Protein 2GNC (pdb70)

Nearest PDB structures (foldseek):
  2gnc-assembly2_B  TM=9.879E-01  e=1.094E-09  Mus musculus
  5ihi-assembly1_A  TM=9.455E-01  e=1.685E-05  Gallus gallus
  1neg-assembly1_A  TM=9.450E-01  e=2.141E-05  Gallus gallus
  2p4r-assembly1_A  TM=9.468E-01  e=5.581E-05  Rattus norvegicus
  2vwf-assembly1_A  TM=9.546E-01  e=6.291E-05  Homo sapiens

B-factor: mean 26.62, std 16.03, range [8.94, 115.21]

Foldseek 3Di:
DDKKFFCAFADDPDLQDDTDGGGDIWAFDADPDPFWTFTDDPRDTHIDGPVGIDD/DDKKFFQAQADDPDLQDDGGHHGDIWAFPAAPDPFWTFTDDPNDTHTDGPVGIDD

InterPro domains:
  IPR000198 Rho GTPase-activating protein domain [PF00620] (497-644)
  IPR000198 Rho GTPase-activating protein domain [PS50238] (481-671)
  IPR000198 Rho GTPase-activating protein domain [SM00324] (494-668)
  IPR001060 FCH domain [PF00611] (33-115)
  IPR001060 FCH domain [SM00055] (22-121)
  IPR001452 SH3 domain [PF00018] (726-771)
  IPR001452 SH3 domain [PS50002] (720-779)
  IPR001452 SH3 domain [SM00326] (723-778)
  IPR008936 Rho GTPase activation protein [G3DSA:1.10.555.10] (484-676)
  IPR008936 Rho GTPase activation protein [SSF48350] (486-671)
  IPR027267 AH/BAR domain superfamily [G3DSA:1.20.1270.60] (23-348)
  IPR027267 AH/BAR domain superfamily [SSF103657] (24-337)
  IPR031160 F-BAR domain [PS51741] (19-314)
  IPR035648 srGAP1/2/3, SH3 domain [cd11955] (724-776)
  IPR036028 SH3-like domain superfamily [SSF50044] (723-782)
  IPR037451 SLIT-ROBO Rho GTPase-activating protein 1, F-BAR domain [cd07683] (26-278)
  IPR051627 SLIT-ROBO Rho GTPase-activating [PTHR14166] (6-1039)

CATH classification: 2.30.30.40

Organism: Mus musculus (NCBI:txid10090)

Radius of gyration: 14.38 Å; Cα contacts (8 Å, |Δi|>4): 260; chains: 2; bounding box: 38×31×33 Å

Structure (mmCIF, N/CA/C/O backbone):
data_2GNC
#
_entry.id   2GNC
#
_cell.length_a   70.321
_cell.length_b   70.321
_cell.length_c   70.321
_cell.angle_alpha   90.00
_cell.angle_beta   90.00
_cell.angle_gamma   90.00
#
_symmetry.space_group_name_H-M   'P 2 3'
#
loop_
_entity.id
_entity.type
_entity.pdbx_description
1 polymer 'SLIT-ROBO Rho GTPase-activating protein 1'
2 water water
#
loop_
_atom_site.group_PDB
_atom_site.id
_atom_site.type_symbol
_atom_site.label_atom_id
_atom_site.label_alt_id
_atom_site.label_comp_id
_atom_site.label_asym_id
_atom_site.label_entity_id
_atom_site.label_seq_id
_atom_site.pdbx_PDB_ins_code
_atom_site.Cartn_x
_atom_site.Cartn_y
_atom_site.Cartn_z
_atom_site.occupancy
_atom_site.B_iso_or_equiv
_atom_site.auth_seq_id
_atom_site.auth_comp_id
_atom_site.auth_asym_id
_atom_site.auth_atom_id
_atom_site.pdbx_PDB_model_num
ATOM 1 N N . PRO A 1 6 ? 79.634 42.092 28.585 1.00 33.97 6 PRO A N 1
ATOM 2 C CA . PRO A 1 6 ? 78.777 42.863 27.643 1.00 24.23 6 PRO A CA 1
ATOM 3 C C . PRO A 1 6 ? 79.546 44.145 27.314 1.00 22.79 6 PRO A C 1
ATOM 4 O O . PRO A 1 6 ? 79.418 45.161 28.001 1.00 23.20 6 PRO A O 1
ATOM 8 N N . GLU A 1 7 ? 80.355 44.064 26.263 1.00 14.85 7 GLU A N 1
ATOM 9 C CA . GLU A 1 7 ? 81.212 45.162 25.812 1.00 17.12 7 GLU A CA 1
ATOM 10 C C . GLU A 1 7 ? 80.648 45.932 24.623 1.00 15.07 7 GLU A C 1
ATOM 11 O O . GLU A 1 7 ? 79.983 45.351 23.766 1.00 13.32 7 GLU A O 1
ATOM 17 N N . PHE A 1 8 ? 80.922 47.238 24.578 1.00 11.92 8 PHE A N 1
ATOM 18 C CA . PHE A 1 8 ? 80.514 48.043 23.437 1.00 11.34 8 PHE A CA 1
ATOM 19 C C . PHE A 1 8 ? 81.682 47.924 22.480 1.00 16.94 8 PHE A C 1
ATOM 20 O O . PHE A 1 8 ? 82.841 47.997 22.899 1.00 17.49 8 PHE A O 1
ATOM 28 N N . ALA A 1 9 ? 81.391 47.714 21.205 1.00 16.61 9 ALA A N 1
ATOM 29 C CA . ALA A 1 9 ? 82.454 47.617 20.212 1.00 18.85 9 ALA A CA 1
ATOM 30 C C . ALA A 1 9 ? 82.153 48.512 19.025 1.00 9.09 9 ALA A C 1
ATOM 31 O O . ALA A 1 9 ? 81.016 48.885 18.790 1.00 17.35 9 ALA A O 1
ATOM 33 N N . ILE A 1 10 ? 83.190 48.870 18.274 1.00 14.19 10 ILE A N 1
ATOM 34 C CA . ILE A 1 10 ? 83.003 49.676 17.087 1.00 14.47 10 ILE A CA 1
ATOM 35 C C . ILE A 1 10 ? 83.638 48.873 15.955 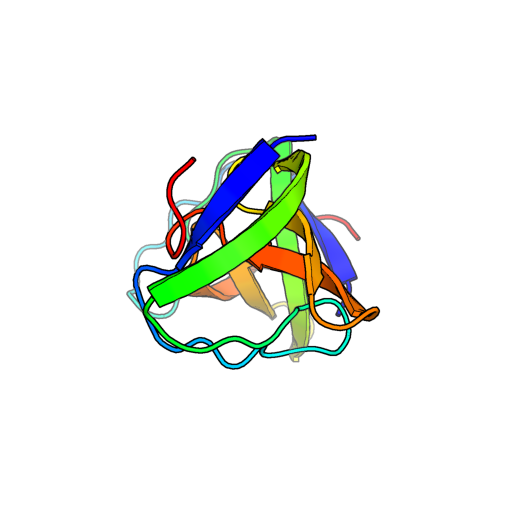1.00 16.93 10 ILE A C 1
ATOM 36 O O . ILE A 1 10 ? 84.689 48.273 16.125 1.00 18.83 10 ILE A O 1
ATOM 41 N N . ALA A 1 11 ? 82.989 48.851 14.810 1.00 18.36 11 ALA A N 1
ATOM 42 C CA . ALA A 1 11 ? 83.494 48.087 13.665 1.00 15.48 11 ALA A CA 1
ATOM 43 C C . ALA A 1 11 ? 84.604 48.877 12.987 1.00 13.33 11 ALA A C 1
ATOM 44 O O . ALA A 1 11 ? 84.392 50.037 12.620 1.00 16.21 11 ALA A O 1
ATOM 46 N N . LYS A 1 12 ? 85.765 48.239 12.806 1.00 15.56 12 LYS A N 1
ATOM 47 C CA . LYS A 1 12 ? 86.939 48.868 12.185 1.00 16.59 12 LYS A CA 1
ATOM 48 C C . LYS A 1 12 ? 86.852 48.787 10.666 1.00 18.02 12 LYS A C 1
ATOM 49 O O . LYS A 1 12 ? 87.528 49.521 9.958 1.00 21.26 12 LYS A O 1
ATOM 55 N N . PHE A 1 13 ? 86.011 47.890 10.162 1.00 21.57 13 PHE A N 1
ATOM 56 C CA . PHE A 1 13 ? 85.898 47.714 8.713 1.00 15.53 13 PHE A CA 1
ATOM 57 C C . PHE A 1 13 ? 84.591 46.989 8.428 1.00 20.57 13 PHE A C 1
ATOM 58 O O . PHE A 1 13 ? 84.070 46.304 9.308 1.00 17.97 13 PHE A O 1
ATOM 66 N N . ASP A 1 14 ? 84.036 47.176 7.230 1.00 18.18 14 ASP A N 1
ATOM 67 C CA . ASP A 1 14 ? 82.801 46.495 6.856 1.00 20.11 14 ASP A CA 1
ATOM 68 C C . ASP A 1 14 ? 82.984 44.986 6.938 1.00 18.77 14 ASP A C 1
ATOM 69 O O . ASP A 1 14 ? 84.077 44.461 6.640 1.00 17.79 14 ASP A O 1
ATOM 74 N N . TYR A 1 15 ? 81.928 44.286 7.346 1.00 16.19 15 TYR A N 1
ATOM 75 C CA . TYR A 1 15 ? 81.941 42.827 7.379 1.00 16.75 15 TYR A CA 1
ATOM 76 C C . TYR A 1 15 ? 80.627 42.368 6.807 1.00 19.98 15 TYR A C 1
ATOM 77 O O . TYR A 1 15 ? 79.539 42.774 7.252 1.00 22.38 15 TYR A O 1
ATOM 86 N N . VAL A 1 16 ? 80.734 41.549 5.775 1.00 19.49 16 VAL A N 1
ATOM 87 C CA . VAL A 1 16 ? 79.570 41.015 5.102 1.00 20.98 16 VAL A CA 1
ATOM 88 C C . VAL A 1 16 ? 79.549 39.534 5.399 1.00 18.07 16 VAL A C 1
ATOM 89 O O . VAL A 1 16 ? 80.397 38.771 4.911 1.00 17.87 16 VAL A O 1
ATOM 93 N N . GLY A 1 17 ? 78.602 39.140 6.245 1.00 18.63 17 GLY A N 1
ATOM 94 C CA . GLY A 1 17 ? 78.476 37.737 6.603 1.00 17.62 17 GLY A CA 1
ATOM 95 C C . GLY A 1 17 ? 77.988 36.906 5.437 1.00 17.37 17 GLY A C 1
ATOM 96 O O . GLY A 1 17 ? 77.202 37.370 4.611 1.00 16.82 17 GLY A O 1
ATOM 97 N N . ARG A 1 18 ? 78.457 35.672 5.363 1.00 19.22 18 ARG A N 1
ATOM 98 C CA . ARG A 1 18 ? 78.053 34.785 4.286 1.00 24.46 18 ARG A CA 1
ATOM 99 C C . ARG A 1 18 ? 77.213 33.656 4.828 1.00 26.16 18 ARG A C 1
ATOM 100 O O . ARG A 1 18 ? 76.703 32.837 4.069 1.00 35.27 18 ARG A O 1
ATOM 108 N N . SER A 1 19 ? 77.045 33.625 6.144 1.00 19.57 19 SER A N 1
ATOM 109 C CA . SER A 1 19 ? 76.303 32.563 6.809 1.00 24.31 19 SER A CA 1
ATOM 110 C C . SER A 1 19 ? 75.249 33.187 7.716 1.00 21.15 19 SER A C 1
ATOM 111 O O . SER A 1 19 ? 75.407 34.322 8.137 1.00 20.36 19 SER A O 1
ATOM 114 N N . ALA A 1 20 ? 74.182 32.455 8.026 1.00 18.89 20 ALA A N 1
ATOM 115 C CA . ALA A 1 20 ? 73.161 32.989 8.928 1.00 24.24 20 ALA A CA 1
ATOM 116 C C . ALA A 1 20 ? 73.738 33.081 10.352 1.00 19.08 20 ALA A C 1
ATOM 117 O O . ALA A 1 20 ? 73.175 33.761 11.229 1.00 25.05 20 ALA A O 1
ATOM 119 N N . ARG A 1 21 ? 74.861 32.404 10.592 1.00 14.08 21 ARG A N 1
ATOM 120 C CA . ARG A 1 21 ? 75.487 32.425 11.924 1.00 26.93 21 ARG A CA 1
ATOM 121 C C . ARG A 1 21 ? 76.324 33.698 12.129 1.00 25.49 21 ARG A C 1
ATOM 122 O O . ARG A 1 21 ? 76.703 34.029 13.255 1.00 32.09 21 ARG A O 1
ATOM 130 N N . GLU A 1 22 ? 76.579 34.413 11.035 1.00 22.38 22 GLU A N 1
ATOM 131 C CA . GLU A 1 22 ? 77.384 35.639 11.068 1.00 23.14 22 GLU A CA 1
ATO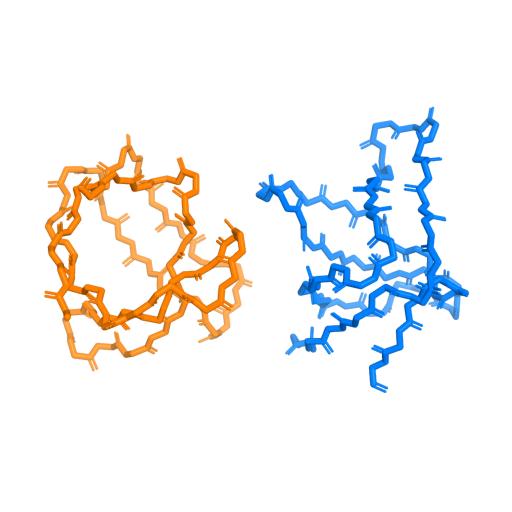M 132 C C . GLU A 1 22 ? 76.577 36.916 11.006 1.00 20.93 22 GLU A C 1
ATOM 133 O O . GLU A 1 22 ? 75.571 37.002 10.324 1.00 21.88 22 GLU A O 1
ATOM 139 N N . LEU A 1 23 ? 77.041 37.927 11.724 1.00 20.39 23 LEU A N 1
ATOM 140 C CA . LEU A 1 23 ? 76.383 39.210 11.664 1.00 14.97 23 LEU A CA 1
ATOM 141 C C . LEU A 1 23 ? 77.090 39.979 10.537 1.00 17.31 23 LEU A C 1
ATOM 142 O O . LEU A 1 23 ? 78.251 39.704 10.223 1.00 22.76 23 LEU A O 1
ATOM 147 N N . SER A 1 24 ? 76.386 40.912 9.920 1.00 17.55 24 SER A N 1
ATOM 148 C CA . SER A 1 24 ? 76.946 41.757 8.870 1.00 17.42 24 SER A CA 1
ATOM 149 C C . SER A 1 24 ? 76.836 43.162 9.448 1.00 22.24 24 SER A C 1
ATOM 150 O O . SER A 1 24 ? 75.842 43.489 10.109 1.00 23.48 24 SER A O 1
ATOM 153 N N . PHE A 1 25 ? 77.840 43.993 9.195 1.00 18.47 25 PHE A N 1
ATOM 154 C CA . PHE A 1 25 ? 77.833 45.356 9.711 1.00 21.84 25 PHE A CA 1
ATOM 155 C C . PHE A 1 25 ? 78.799 46.248 8.926 1.00 23.71 25 PHE A C 1
ATOM 156 O O . PHE A 1 25 ? 79.675 45.757 8.207 1.00 21.12 25 PHE A O 1
ATOM 164 N N . LYS A 1 26 ? 78.592 47.559 9.050 1.00 22.36 26 LYS A N 1
ATOM 165 C CA . LYS A 1 26 ? 79.409 48.574 8.394 1.00 22.51 26 LYS A CA 1
ATOM 166 C C . LYS A 1 26 ? 80.463 49.158 9.332 1.00 25.44 26 LYS A C 1
ATOM 167 O O . LYS A 1 26 ? 80.263 49.237 10.551 1.00 22.13 26 LYS A O 1
ATOM 173 N N . LYS A 1 27 ? 81.583 49.575 8.744 1.00 20.19 27 LYS A N 1
ATOM 174 C CA . LYS A 1 27 ? 82.651 50.218 9.490 1.00 17.16 27 LYS A CA 1
ATOM 175 C C . LYS A 1 27 ? 81.975 51.355 10.238 1.00 20.82 27 LYS A C 1
ATOM 176 O O . LYS A 1 27 ? 81.081 52.020 9.687 1.00 20.34 27 LYS A O 1
ATOM 182 N N . GLY A 1 28 ? 82.385 51.560 11.490 1.00 20.28 28 GLY A N 1
ATOM 183 C CA . GLY A 1 28 ? 81.814 52.620 12.294 1.00 18.40 28 GLY A CA 1
ATOM 184 C C . GLY A 1 28 ? 80.619 52.220 13.136 1.00 25.02 28 GLY A C 1
ATOM 185 O O . GLY A 1 28 ? 80.247 52.957 14.060 1.00 20.77 28 GLY A O 1
ATOM 186 N N . ALA A 1 29 ? 79.995 51.079 12.819 1.00 22.82 29 ALA A N 1
ATOM 187 C CA . ALA A 1 29 ? 78.835 50.634 13.578 1.00 19.53 29 ALA A CA 1
ATOM 188 C C . ALA A 1 29 ? 79.167 50.267 14.999 1.00 18.68 29 ALA A C 1
ATOM 189 O O . ALA A 1 29 ? 80.263 49.781 15.308 1.00 20.19 29 ALA A O 1
ATOM 191 N N . SER A 1 30 ? 78.176 50.471 15.856 1.00 20.39 30 SER A N 1
ATOM 192 C CA . SER A 1 30 ? 78.289 50.091 17.243 1.00 18.81 30 SER A CA 1
ATOM 193 C C . SER A 1 30 ? 77.741 48.673 17.362 1.00 17.85 30 SER A C 1
ATOM 194 O O . SER A 1 30 ? 76.718 48.312 16.729 1.00 20.08 30 SER A O 1
ATOM 197 N N . LEU A 1 31 ? 78.418 47.848 18.149 1.00 13.86 31 LEU A N 1
ATOM 198 C CA . LEU A 1 31 ? 77.948 46.491 18.356 1.00 17.17 31 LEU A CA 1
ATOM 199 C C . LEU A 1 31 ? 78.040 46.174 19.818 1.00 13.00 31 LEU A C 1
ATOM 200 O O . LEU A 1 31 ? 78.901 46.687 20.538 1.00 15.24 31 LEU A O 1
ATOM 205 N N . LEU A 1 32 ? 77.148 45.305 20.266 1.00 12.87 32 LEU A N 1
ATOM 206 C CA . LEU A 1 32 ? 77.176 44.885 21.643 1.00 15.30 32 LEU A CA 1
ATOM 207 C C . LEU A 1 32 ? 77.808 43.492 21.596 1.00 13.90 32 LEU A C 1
ATOM 208 O O . LEU A 1 32 ? 77.325 42.618 20.871 1.00 13.46 32 LEU A O 1
ATOM 213 N N . LEU A 1 33 ? 78.887 43.285 22.348 1.00 12.60 33 LEU A N 1
ATOM 214 C CA . LEU A 1 33 ? 79.539 41.963 22.377 1.00 11.05 33 LEU A CA 1
ATOM 215 C C . LEU A 1 33 ? 79.295 41.277 23.716 1.00 13.42 33 LEU A C 1
ATOM 216 O O . LEU A 1 33 ? 79.744 41.738 24.774 1.00 19.38 33 LEU A O 1
ATOM 221 N N . TYR A 1 34 ? 78.570 40.169 23.668 1.00 8.94 34 TYR A N 1
ATOM 222 C CA . TYR A 1 34 ? 78.244 39.434 24.879 1.00 9.87 34 TYR A CA 1
ATOM 223 C C . TYR A 1 34 ? 79.322 38.551 25.454 1.00 19.51 34 TYR A C 1
ATOM 224 O O . TYR A 1 34 ? 79.539 38.534 26.674 1.00 24.03 34 TYR A O 1
ATOM 233 N N . HIS A 1 35 ? 80.009 37.821 24.583 1.00 17.82 35 HIS A N 1
ATOM 234 C CA . HIS A 1 35 ? 80.971 36.875 25.076 1.00 22.70 35 HIS A CA 1
ATOM 235 C C . HIS A 1 35 ? 82.022 36.544 24.026 1.00 17.91 35 HIS A C 1
ATOM 236 O O . HIS A 1 35 ? 81.719 36.491 22.849 1.00 18.32 35 HIS A O 1
ATOM 243 N N . ARG A 1 36 ? 83.257 36.344 24.478 1.00 20.12 36 ARG A N 1
ATOM 244 C CA . ARG A 1 36 ? 84.376 35.975 23.610 1.00 20.74 36 ARG A CA 1
ATOM 245 C C . ARG A 1 36 ? 84.319 34.451 23.417 1.00 18.44 36 ARG A C 1
ATOM 246 O O . ARG A 1 36 ? 84.681 33.684 24.321 1.00 18.31 36 ARG A O 1
ATOM 254 N N . ALA A 1 37 ? 83.862 34.007 22.249 1.00 18.12 37 ALA A N 1
ATOM 255 C CA . ALA A 1 37 ? 83.703 32.578 21.976 1.00 14.99 37 ALA A CA 1
ATOM 256 C C . ALA A 1 37 ? 85.043 31.859 21.739 1.00 17.86 37 ALA A C 1
ATOM 257 O O . ALA A 1 37 ? 85.252 30.732 22.188 1.00 15.41 37 ALA A O 1
ATOM 259 N N . SER A 1 38 ? 85.919 32.513 20.997 1.00 14.11 38 SER A N 1
ATOM 260 C CA . SER A 1 38 ? 87.255 31.999 20.732 1.00 21.90 38 SER A CA 1
ATOM 261 C C . SER A 1 38 ? 88.123 33.243 20.531 1.00 19.68 38 SER A C 1
ATOM 262 O O . SER A 1 38 ? 87.627 34.378 20.548 1.00 19.51 38 SER A O 1
ATOM 265 N N . GLU A 1 39 ? 89.413 33.035 20.331 1.00 16.03 39 GLU A N 1
ATOM 266 C CA . GLU A 1 39 ? 90.311 34.154 20.109 1.00 21.14 39 GLU A CA 1
ATOM 267 C C . GLU A 1 39 ? 89.880 34.963 18.879 1.00 14.28 39 GLU A C 1
ATOM 268 O O . GLU A 1 39 ? 90.143 36.165 18.801 1.00 19.27 39 GLU A O 1
ATOM 274 N N . ASP A 1 40 ? 89.165 34.326 17.954 1.00 15.79 40 ASP A N 1
ATOM 275 C CA . ASP A 1 40 ? 88.753 35.008 16.705 1.00 13.04 40 ASP A CA 1
ATOM 276 C C . ASP A 1 40 ? 87.285 35.337 16.533 1.00 18.90 40 ASP A C 1
ATOM 277 O O . ASP A 1 40 ? 86.905 35.969 15.548 1.00 15.33 40 ASP A O 1
ATOM 282 N N . TRP A 1 41 ? 86.457 34.920 17.482 1.00 17.13 41 TRP A N 1
ATOM 283 C CA . TRP A 1 41 ? 85.020 35.125 17.350 1.00 13.50 41 TRP A CA 1
ATOM 284 C C . TRP A 1 41 ? 84.339 35.564 18.649 1.00 13.17 41 TRP A C 1
ATOM 2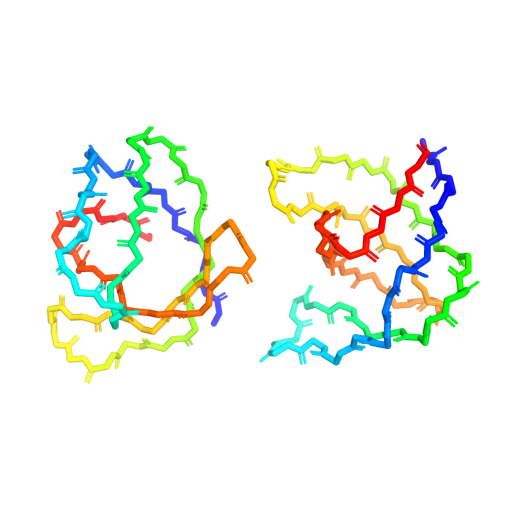85 O O . TRP A 1 41 ? 84.682 35.087 19.726 1.00 18.70 41 TRP A O 1
ATOM 296 N N . TRP A 1 42 ? 83.358 36.449 18.527 1.00 17.24 42 TRP A N 1
ATOM 297 C CA . TRP A 1 42 ? 82.566 36.901 19.684 1.00 16.84 42 TRP A CA 1
ATOM 298 C C . TRP A 1 42 ? 81.092 36.618 19.390 1.00 17.47 42 TRP A C 1
ATOM 299 O O . TRP A 1 42 ? 80.701 36.600 18.243 1.00 15.64 42 TRP A O 1
ATOM 310 N N . GLU A 1 43 ? 80.295 36.435 20.441 1.00 17.20 43 GLU A N 1
ATOM 311 C CA . GLU A 1 43 ? 78.842 36.312 20.292 1.00 12.49 43 GLU A CA 1
ATOM 312 C C . GLU A 1 43 ? 78.426 37.785 20.491 1.00 10.69 43 GLU A C 1
ATOM 313 O O . GLU A 1 43 ? 78.802 38.407 21.495 1.00 14.19 43 GLU A O 1
ATOM 319 N N . GLY A 1 44 ? 77.704 38.360 19.543 1.00 12.04 44 GLY A N 1
ATOM 320 C CA . GLY A 1 44 ? 77.286 39.733 19.718 1.00 12.23 44 GLY A CA 1
ATOM 321 C C . GLY A 1 44 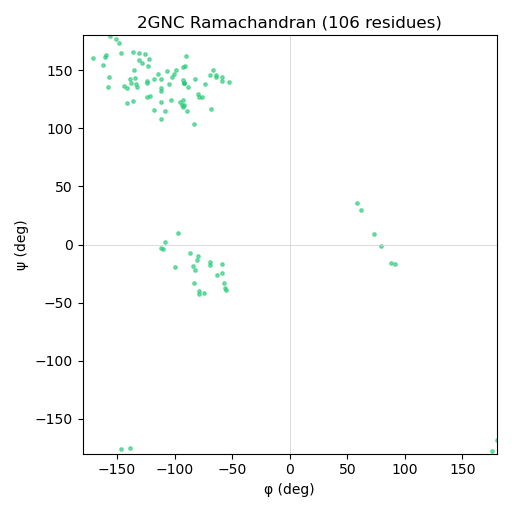? 75.946 39.961 19.092 1.00 14.26 44 GLY A C 1
ATOM 322 O O . GLY A 1 44 ? 75.295 39.031 18.618 1.00 17.59 44 GLY A O 1
ATOM 323 N N . ARG A 1 45 ? 75.521 41.211 19.121 1.00 15.37 45 ARG A N 1
ATOM 324 C CA . ARG A 1 45 ? 74.242 41.590 18.569 1.00 16.78 45 ARG A CA 1
ATOM 325 C C . ARG A 1 45 ? 74.382 42.912 17.802 1.00 19.45 45 ARG A C 1
ATOM 326 O O . ARG A 1 45 ? 75.082 43.822 18.242 1.00 15.93 45 ARG A O 1
ATOM 334 N N . HIS A 1 46 ? 73.719 43.006 16.648 1.00 17.54 46 HIS A N 1
ATOM 335 C CA . HIS A 1 46 ? 73.789 44.207 15.809 1.00 17.25 46 HIS A CA 1
ATOM 336 C C . HIS A 1 46 ? 72.564 44.205 14.938 1.00 14.70 46 HIS A C 1
ATOM 337 O O . HIS A 1 46 ? 72.211 43.159 14.388 1.00 19.26 46 HIS A O 1
ATOM 344 N N . ASN A 1 47 ? 71.910 45.357 14.807 1.00 15.89 47 ASN A N 1
ATOM 345 C CA . ASN A 1 47 ? 70.710 45.448 13.990 1.00 18.95 47 ASN A CA 1
ATOM 346 C C . ASN A 1 47 ? 69.626 44.526 14.572 1.00 26.38 47 ASN A C 1
ATOM 347 O O . ASN A 1 47 ? 68.773 43.990 13.839 1.00 23.84 47 ASN A O 1
ATOM 352 N N . GLY A 1 48 ? 69.670 44.334 15.888 1.00 20.59 48 GLY A N 1
ATOM 353 C CA . GLY A 1 48 ? 68.677 43.502 16.561 1.00 18.76 48 GLY A CA 1
ATOM 354 C C . GLY A 1 48 ? 68.825 42.005 16.340 1.00 20.50 48 GLY A C 1
ATOM 355 O O . GLY A 1 48 ? 67.962 41.220 16.736 1.00 24.75 48 GLY A O 1
ATOM 356 N N . ILE A 1 49 ? 69.926 41.607 15.721 1.00 23.83 49 ILE A N 1
ATOM 357 C CA . ILE A 1 49 ? 70.184 40.200 15.420 1.00 19.62 49 ILE A CA 1
ATOM 358 C C . ILE A 1 49 ? 71.351 39.641 16.237 1.00 17.93 49 ILE A C 1
ATOM 359 O O . ILE A 1 49 ? 72.405 40.268 16.327 1.00 15.83 49 ILE A O 1
ATOM 364 N N . ASP A 1 50 ? 71.170 38.456 16.804 1.00 14.74 50 ASP A N 1
ATOM 365 C CA . ASP A 1 50 ? 72.243 37.809 17.564 1.00 17.53 50 ASP A CA 1
ATOM 366 C C . ASP A 1 50 ? 73.042 36.910 16.617 1.00 18.07 50 ASP A C 1
ATOM 367 O O . ASP A 1 50 ? 72.465 36.191 15.790 1.00 19.23 50 ASP A O 1
ATOM 372 N N . GLY A 1 51 ? 74.357 36.927 16.765 1.00 16.36 51 GLY A N 1
ATOM 373 C CA . GLY A 1 51 ? 75.199 36.099 15.913 1.00 15.92 51 GLY A CA 1
ATOM 374 C C . GLY A 1 51 ? 76.660 36.272 16.244 1.00 17.57 51 GLY A C 1
ATOM 375 O O . GLY A 1 51 ? 77.010 36.910 17.248 1.00 22.88 51 GLY A O 1
ATOM 376 N N . LEU A 1 52 ? 77.511 35.749 15.370 1.00 17.73 52 LEU A N 1
ATOM 377 C CA . LEU A 1 52 ? 78.939 35.802 15.576 1.00 20.15 52 LEU A CA 1
ATOM 378 C C . LEU A 1 52 ? 79.547 37.014 14.924 1.00 18.11 52 LEU A C 1
ATOM 379 O O . LEU A 1 52 ? 79.127 37.440 13.839 1.00 20.69 52 LEU A O 1
ATOM 384 N N . VAL A 1 53 ? 80.523 37.578 15.626 1.00 17.36 53 VAL A N 1
ATOM 385 C CA . VAL A 1 53 ? 81.220 38.778 15.183 1.00 15.11 53 VAL A CA 1
ATOM 386 C C . VAL A 1 53 ? 82.721 38.425 15.146 1.00 16.83 53 VAL A C 1
ATOM 387 O O . VAL A 1 53 ? 83.278 37.910 16.120 1.00 14.38 53 VAL A O 1
ATOM 391 N N . PRO A 1 54 ? 83.381 38.671 14.003 1.00 14.91 54 PRO A N 1
ATOM 392 C CA . PRO A 1 54 ? 84.806 38.360 13.881 1.00 15.54 54 PRO A CA 1
ATOM 393 C C . PRO A 1 54 ? 85.656 39.396 14.612 1.00 14.74 54 PRO A C 1
ATOM 394 O O . PRO A 1 54 ? 85.492 40.592 14.418 1.00 16.23 54 PRO A O 1
ATOM 398 N N . HIS A 1 55 ? 86.537 38.918 15.496 1.00 15.36 55 HIS A N 1
ATOM 399 C CA . HIS A 1 55 ? 87.383 39.814 16.276 1.00 12.57 55 HIS A CA 1
ATOM 400 C C . HIS A 1 55 ? 88.218 40.755 15.418 1.00 16.57 55 HIS A C 1
ATOM 401 O O . HIS A 1 55 ? 88.400 41.946 15.772 1.00 16.02 55 HIS A O 1
ATOM 408 N N . GLN A 1 56 ? 88.702 40.254 14.281 1.00 15.61 56 GLN A N 1
ATOM 409 C CA . GLN A 1 56 ? 89.529 41.061 13.358 1.00 17.77 56 GLN A CA 1
ATOM 410 C C . GLN A 1 56 ? 88.859 42.319 12.815 1.00 17.90 56 GLN A C 1
ATOM 411 O O . GLN A 1 56 ? 89.542 43.211 12.326 1.00 19.03 56 GLN A O 1
ATOM 417 N N . TYR A 1 57 ? 87.543 42.419 12.917 1.00 18.00 57 TYR A N 1
ATOM 418 C CA . TYR A 1 57 ? 86.832 43.588 12.368 1.00 13.84 57 TYR A CA 1
ATOM 419 C C . TYR A 1 57 ? 86.264 44.566 13.383 1.00 17.78 57 TYR A C 1
ATOM 420 O O . TYR A 1 57 ? 85.586 45.513 13.012 1.00 13.37 57 TYR A O 1
ATOM 429 N N . ILE A 1 58 ? 86.494 44.306 14.657 1.00 16.17 58 ILE A N 1
ATOM 430 C CA . ILE A 1 58 ? 85.972 45.215 15.666 1.00 19.67 58 ILE A CA 1
ATOM 431 C C . ILE A 1 58 ? 87.027 45.626 16.678 1.00 18.31 58 ILE A C 1
ATOM 432 O O . ILE A 1 58 ? 88.110 45.035 16.757 1.00 19.26 58 ILE A O 1
ATOM 437 N N . VAL A 1 59 ? 86.729 46.671 17.437 1.00 18.69 59 VAL A N 1
ATOM 438 C CA . VAL A 1 59 ? 87.644 47.077 18.485 1.00 16.42 59 VAL A CA 1
ATOM 439 C C . VAL A 1 59 ? 86.841 47.331 19.749 1.00 15.48 59 VAL A C 1
ATOM 440 O O . VAL A 1 59 ? 85.746 47.878 19.704 1.00 15.86 59 VAL A O 1
ATOM 444 N N . VAL A 1 60 ? 87.376 46.878 20.871 1.00 18.88 60 VAL A N 1
ATOM 445 C CA . VAL A 1 60 ? 86.738 47.066 22.168 1.00 23.51 60 VAL A CA 1
ATOM 446 C C . VAL A 1 60 ? 87.732 47.886 22.997 1.00 26.48 60 VAL A C 1
ATOM 447 O O . VAL A 1 60 ? 88.946 47.737 22.757 1.00 25.10 60 VAL A O 1
ATOM 452 N N . PRO B 1 6 ? 63.356 63.811 25.476 1.00 30.30 6 PRO B N 1
ATOM 453 C CA . PRO B 1 6 ? 62.774 62.597 26.126 1.00 25.62 6 PRO B CA 1
ATOM 454 C C . PRO B 1 6 ? 61.429 62.311 25.469 1.00 21.47 6 PRO B C 1
ATOM 455 O O . PRO B 1 6 ? 60.540 63.174 25.429 1.00 24.27 6 PRO B O 1
ATOM 459 N 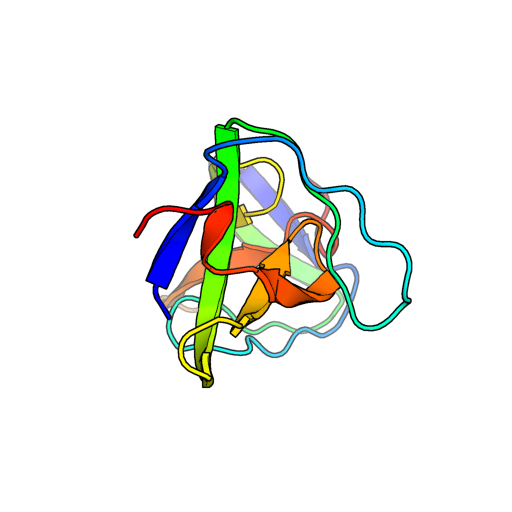N . GLU B 1 7 ? 61.278 61.106 24.951 1.00 18.79 7 GLU B N 1
ATOM 460 C CA . GLU B 1 7 ? 60.045 60.736 24.290 1.00 17.28 7 GLU B CA 1
ATOM 461 C C . GLU B 1 7 ? 59.456 59.469 24.869 1.00 15.49 7 GLU B C 1
ATOM 462 O O . GLU B 1 7 ? 60.140 58.717 25.560 1.00 15.38 7 GLU B O 1
ATOM 468 N N . PHE B 1 8 ? 58.187 59.237 24.572 1.00 14.53 8 PHE B N 1
ATOM 469 C CA . PHE B 1 8 ? 57.526 58.029 25.050 1.00 17.58 8 PHE B CA 1
ATOM 470 C C . PHE B 1 8 ? 57.382 57.066 23.897 1.00 15.28 8 PHE B C 1
ATOM 471 O O . PHE B 1 8 ? 57.054 57.472 22.787 1.00 18.59 8 PHE B O 1
ATOM 479 N N . ALA B 1 9 ? 57.639 55.789 24.163 1.00 16.93 9 ALA B N 1
ATOM 480 C CA . ALA B 1 9 ? 57.541 54.769 23.134 1.00 10.68 9 ALA B CA 1
ATOM 481 C C . ALA B 1 9 ? 56.570 53.680 23.497 1.00 15.27 9 ALA B C 1
ATOM 482 O O . ALA B 1 9 ? 56.253 53.462 24.666 1.00 16.80 9 ALA B O 1
ATOM 484 N N . ILE B 1 10 ? 56.115 52.965 22.476 1.00 14.41 10 ILE B N 1
ATOM 485 C CA . ILE B 1 10 ? 55.221 51.843 22.694 1.00 15.05 10 ILE B CA 1
ATOM 486 C C . ILE B 1 10 ? 56.010 50.583 22.316 1.00 12.47 10 ILE B C 1
ATOM 487 O O . ILE B 1 10 ? 56.624 50.546 21.261 1.00 15.40 10 ILE B O 1
ATOM 492 N N . ALA B 1 11 ? 55.972 49.571 23.171 1.00 16.29 11 ALA B N 1
ATOM 493 C CA . ALA B 1 11 ? 56.671 48.315 22.895 1.00 18.08 11 ALA B CA 1
ATOM 494 C C . ALA B 1 11 ? 55.866 47.441 21.915 1.00 20.46 11 ALA B C 1
ATOM 495 O O . ALA B 1 11 ? 54.663 47.210 22.114 1.00 17.81 11 ALA B O 1
ATOM 497 N N . LYS B 1 12 ? 56.532 46.965 20.863 1.00 18.06 12 LYS B N 1
ATOM 498 C CA . LYS B 1 12 ? 55.898 46.112 19.841 1.00 19.01 12 LYS B CA 1
ATOM 499 C C . LYS B 1 12 ? 55.806 44.643 20.231 1.00 21.53 12 LYS B C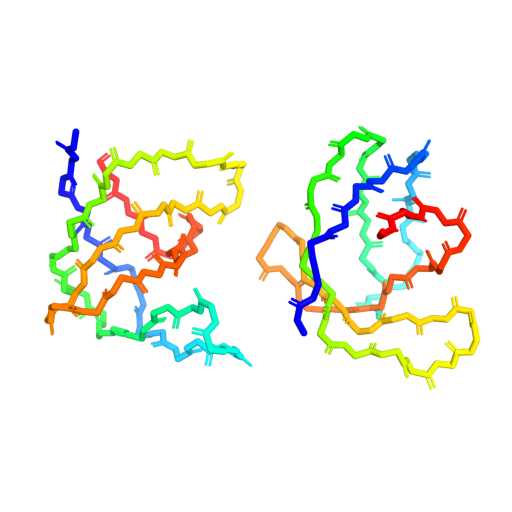 1
ATOM 500 O O . LYS B 1 12 ? 54.975 43.892 19.691 1.00 17.14 12 LYS B O 1
ATOM 506 N N . PHE B 1 13 ? 56.669 44.240 21.165 1.00 22.29 13 PHE B N 1
ATOM 507 C CA . PHE B 1 13 ? 56.778 42.857 21.635 1.00 17.16 13 PHE B CA 1
ATOM 508 C C . PHE B 1 13 ? 57.149 42.784 23.112 1.00 20.70 13 PHE B C 1
ATOM 509 O O . PHE B 1 13 ? 57.596 43.771 23.690 1.00 18.44 13 PHE B O 1
ATOM 517 N N . ASP B 1 14 ? 56.964 41.606 23.708 1.00 19.73 14 ASP B N 1
ATOM 518 C CA . ASP B 1 14 ? 57.407 41.376 25.086 1.00 28.50 14 ASP B CA 1
ATOM 519 C C . ASP B 1 14 ? 58.907 41.281 24.817 1.00 27.69 14 ASP B C 1
ATOM 520 O O . ASP B 1 14 ? 59.292 40.656 23.824 1.00 23.05 14 ASP B O 1
ATOM 525 N N . TYR B 1 15 ? 59.746 41.889 25.656 1.00 20.36 15 TYR B N 1
ATOM 526 C CA . TYR B 1 15 ? 61.192 41.797 25.451 1.00 23.07 15 TYR B CA 1
ATOM 527 C C . TYR B 1 15 ? 61.912 41.437 26.755 1.00 19.19 15 TYR B C 1
ATOM 528 O O . TYR B 1 15 ? 61.588 41.966 27.831 1.00 20.28 15 TYR B O 1
ATOM 537 N N . VAL B 1 16 ? 62.862 40.507 26.665 1.00 22.20 16 VAL B N 1
ATOM 538 C CA . VAL B 1 16 ? 63.657 40.099 27.822 1.00 20.73 16 VAL B CA 1
ATOM 539 C C . VAL B 1 16 ? 65.087 40.477 27.412 1.00 28.33 16 VAL B C 1
ATOM 540 O O . VAL B 1 16 ? 65.612 39.965 26.418 1.00 20.39 16 VAL B O 1
ATOM 544 N N . GLY B 1 17 ? 65.694 41.413 28.143 1.00 24.64 17 GLY B N 1
ATOM 545 C CA . GLY B 1 17 ? 67.048 41.821 27.796 1.00 21.01 17 GLY B CA 1
ATOM 546 C C . GLY B 1 17 ? 68.009 40.663 27.976 1.00 24.06 17 GLY B C 1
ATOM 547 O O . GLY B 1 17 ? 67.837 39.865 28.904 1.00 23.01 17 GLY B O 1
ATOM 548 N N . ARG B 1 18 ? 69.009 40.577 27.098 1.00 23.20 18 ARG B N 1
ATOM 549 C CA . ARG B 1 18 ? 70.018 39.522 27.141 1.00 25.88 18 ARG B CA 1
ATOM 550 C C . ARG B 1 18 ? 71.200 39.853 28.057 1.00 30.74 18 ARG B C 1
ATOM 551 O O . ARG B 1 18 ? 72.051 39.005 28.297 1.00 33.84 18 ARG B O 1
ATOM 559 N N . SER B 1 19 ? 71.265 41.076 28.575 1.00 27.28 19 SER B N 1
ATOM 560 C CA . SER B 1 19 ? 72.356 41.456 29.464 1.00 26.05 19 SER B CA 1
ATOM 561 C C . SER B 1 19 ? 71.885 42.477 30.483 1.00 28.73 19 SER B C 1
ATOM 562 O O . SER B 1 19 ? 70.751 42.983 30.418 1.00 22.95 19 SER B O 1
ATOM 565 N N . ALA B 1 20 ? 72.764 42.793 31.424 1.00 24.95 20 ALA B N 1
ATOM 566 C CA . ALA B 1 20 ? 72.422 43.755 32.463 1.00 27.67 20 ALA B CA 1
ATOM 567 C C . ALA B 1 20 ? 72.286 45.177 31.911 1.00 22.06 20 ALA B C 1
ATOM 568 O O . ALA B 1 20 ? 71.715 46.036 32.575 1.00 20.84 20 ALA B O 1
ATOM 570 N N . ARG B 1 21 ? 72.815 45.441 30.717 1.00 16.62 21 ARG B N 1
ATOM 571 C CA . ARG B 1 21 ? 72.690 46.787 30.144 1.00 20.19 21 ARG B CA 1
ATOM 572 C C . ARG B 1 21 ? 71.330 47.043 29.499 1.00 21.80 21 ARG B C 1
ATOM 573 O O . ARG B 1 21 ? 70.998 48.184 29.156 1.00 24.69 21 ARG B O 1
ATOM 581 N N . GLU B 1 22 ? 70.545 45.983 29.357 1.00 21.17 22 GLU B N 1
ATOM 582 C CA . GLU B 1 22 ? 69.258 46.056 28.680 1.00 16.33 22 GLU B CA 1
ATOM 583 C C . GLU B 1 22 ? 68.033 45.986 29.573 1.00 17.95 22 GLU B C 1
ATOM 584 O O . GLU B 1 22 ? 68.045 45.351 30.629 1.00 20.23 22 GLU B O 1
ATOM 590 N N . LEU B 1 23 ? 66.968 46.654 29.134 1.00 12.71 23 LEU B N 1
ATOM 591 C CA . LEU B 1 23 ? 65.717 46.660 29.864 1.00 15.05 23 LEU B CA 1
ATOM 592 C C . LEU B 1 23 ? 64.839 45.504 29.408 1.00 14.03 23 LEU B C 1
ATOM 593 O O . LEU B 1 23 ? 65.050 44.936 28.345 1.00 25.10 23 LEU B O 1
ATOM 598 N N . SER B 1 24 ? 63.857 45.177 30.236 1.00 19.41 24 SER B N 1
ATOM 599 C CA . SER B 1 24 ? 62.878 44.134 29.943 1.00 18.21 24 SER B CA 1
ATOM 600 C C . SER B 1 24 ? 61.493 44.783 30.038 1.00 19.96 24 SER B C 1
ATOM 601 O O . SER B 1 24 ? 61.243 45.594 30.926 1.00 22.07 24 SER B O 1
ATOM 604 N N . PHE B 1 25 ? 60.584 44.412 29.144 1.00 23.10 25 PHE B N 1
ATOM 605 C CA . PHE B 1 25 ? 59.250 45.000 29.164 1.00 21.34 25 PHE B CA 1
ATOM 606 C C . PHE B 1 25 ? 58.215 44.146 28.427 1.00 17.25 25 PHE B C 1
ATOM 607 O O . PHE B 1 25 ? 58.559 43.236 27.651 1.00 19.43 25 PHE B O 1
ATOM 615 N N . LYS B 1 26 ? 56.944 44.437 28.694 1.00 17.69 26 LYS B N 1
ATOM 616 C CA . LYS B 1 26 ? 55.834 43.714 28.063 1.00 20.34 26 LYS B CA 1
ATOM 617 C C . LYS B 1 26 ? 55.356 44.405 26.796 1.00 18.86 26 LYS B C 1
ATOM 618 O O . LYS B 1 26 ? 55.489 45.613 26.658 1.00 12.93 26 LYS B O 1
ATOM 624 N N . LYS B 1 27 ? 54.792 43.630 25.873 1.00 14.24 27 LYS B N 1
ATOM 625 C CA . LYS B 1 27 ? 54.251 44.204 24.628 1.00 17.24 27 LYS B CA 1
ATOM 626 C C . LYS B 1 27 ? 53.185 45.221 25.044 1.00 16.31 27 LYS B C 1
ATOM 627 O O . LYS B 1 27 ? 52.418 44.973 26.008 1.00 17.94 27 LYS B O 1
ATOM 633 N N . GLY B 1 28 ? 53.126 46.360 24.355 1.00 16.76 28 GLY B N 1
ATOM 634 C CA . GLY B 1 28 ? 52.141 47.370 24.699 1.00 16.48 28 GLY B CA 1
ATOM 635 C C . GLY B 1 28 ? 52.555 48.382 25.761 1.00 17.12 28 GLY B C 1
ATOM 636 O O . GLY B 1 28 ? 51.893 49.406 25.893 1.00 18.32 28 GLY B O 1
ATOM 637 N N . ALA B 1 29 ? 53.618 48.111 26.520 1.00 17.30 29 ALA B N 1
ATOM 638 C CA . ALA B 1 29 ? 54.090 49.043 27.556 1.00 20.62 29 ALA B CA 1
ATOM 639 C C . ALA B 1 29 ? 54.575 50.371 26.966 1.00 16.04 29 ALA B C 1
ATOM 640 O O . ALA B 1 29 ? 55.140 50.399 25.871 1.00 15.97 29 ALA B O 1
ATOM 642 N N . SER B 1 30 ? 54.343 51.458 27.716 1.00 15.45 30 SER B N 1
ATOM 643 C CA . SER B 1 30 ? 54.768 52.798 27.361 1.00 17.88 30 SER B CA 1
ATOM 644 C C . SER B 1 30 ? 56.099 52.969 28.053 1.00 23.30 30 SER B C 1
ATOM 645 O O . SER B 1 30 ? 56.160 52.865 29.292 1.00 24.34 30 SER B O 1
ATOM 648 N N . LEU B 1 31 ? 57.151 53.215 27.263 1.00 16.37 31 LEU B N 1
ATOM 649 C CA . LEU B 1 31 ? 58.504 53.359 27.775 1.00 17.79 31 LEU B CA 1
ATOM 650 C C . LEU B 1 31 ? 59.024 54.775 27.636 1.00 17.42 31 LEU B C 1
ATOM 651 O O . LEU B 1 31 ? 58.754 55.448 26.664 1.00 15.01 31 LEU B O 1
ATOM 656 N N . LEU B 1 32 ? 59.770 55.224 28.637 1.00 14.39 32 LEU B N 1
ATOM 657 C CA . LE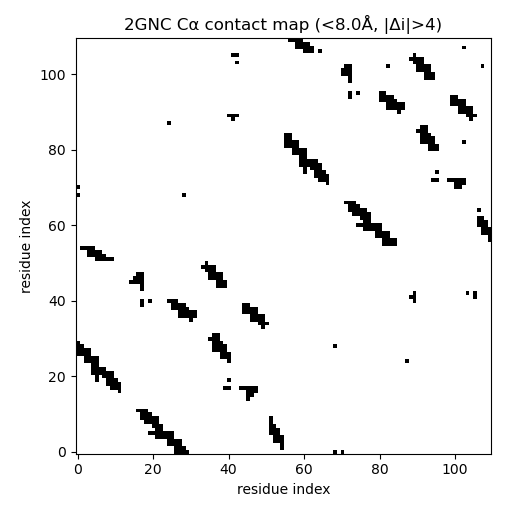U B 1 32 ? 60.341 56.552 28.605 1.00 10.84 32 LEU B CA 1
ATOM 658 C C . LEU B 1 32 ? 61.742 56.466 28.011 1.00 14.29 32 LEU B C 1
ATOM 659 O O . LEU B 1 32 ? 62.598 55.802 28.568 1.00 15.21 32 LEU B O 1
ATOM 664 N N . LEU B 1 33 ? 61.961 57.137 26.881 1.00 12.28 33 LEU B N 1
ATOM 665 C CA . LEU B 1 33 ? 63.263 57.120 26.215 1.00 14.54 33 LEU B CA 1
ATOM 666 C C . LEU B 1 33 ? 63.869 58.515 26.319 1.00 15.79 33 LEU B C 1
ATOM 667 O O . LEU B 1 33 ? 63.245 59.493 25.918 1.00 22.43 33 LEU B O 1
ATOM 672 N N . TYR B 1 34 ? 65.065 58.600 26.894 1.00 14.25 34 TYR B N 1
ATOM 673 C CA . TYR B 1 34 ? 65.761 59.868 27.080 1.00 13.46 34 TYR B CA 1
ATOM 674 C C . TYR B 1 34 ? 66.414 60.312 25.795 1.00 20.88 34 TYR B C 1
ATOM 675 O O . TYR B 1 34 ? 66.443 61.498 25.484 1.00 20.74 34 TYR B O 1
ATOM 684 N N . HIS B 1 35 ? 66.990 59.363 25.059 1.00 18.55 35 HIS B N 1
ATOM 685 C CA . HIS B 1 35 ? 67.555 59.736 23.779 1.00 26.29 35 HIS B CA 1
ATOM 686 C C . HIS B 1 35 ? 67.957 58.491 22.995 1.00 26.77 35 HIS B C 1
ATOM 687 O O . HIS B 1 35 ? 68.061 57.402 23.569 1.00 21.38 35 HIS B O 1
ATOM 694 N N . ARG B 1 36 ? 68.102 58.638 21.676 1.00 21.77 36 ARG B N 1
ATOM 695 C CA . ARG B 1 36 ? 68.526 57.529 20.827 1.00 21.40 36 ARG B CA 1
ATOM 696 C C . ARG B 1 36 ? 70.069 57.574 20.785 1.00 27.25 36 ARG B C 1
ATOM 697 O O . ARG B 1 36 ? 70.658 58.536 20.288 1.00 26.12 36 ARG B O 1
ATOM 705 N N . ALA B 1 37 ? 70.708 56.544 21.340 1.00 22.59 37 ALA B N 1
ATOM 706 C CA . ALA B 1 37 ? 72.169 56.477 21.397 1.00 16.22 37 ALA B CA 1
ATOM 707 C C . ALA B 1 37 ? 72.773 55.948 20.098 1.00 18.66 37 ALA B C 1
ATOM 708 O O . ALA B 1 37 ? 73.871 56.341 19.719 1.00 19.77 37 ALA B O 1
ATOM 710 N N . SER B 1 38 ? 72.062 55.049 19.426 1.00 18.56 38 SER B N 1
ATOM 711 C CA . SER B 1 38 ? 72.550 54.501 18.159 1.00 23.04 38 SER B CA 1
ATOM 712 C C . SER B 1 38 ? 71.378 53.996 17.328 1.00 26.60 38 SER B C 1
ATOM 713 O O . SER B 1 38 ? 70.230 54.075 17.769 1.00 20.32 38 SER B O 1
ATOM 716 N N . GLU B 1 39 ? 71.675 53.480 16.135 1.00 17.40 39 GLU B N 1
ATOM 717 C CA . GLU B 1 39 ? 70.650 52.952 15.245 1.00 22.97 39 GLU B CA 1
ATOM 718 C C . GLU B 1 39 ? 69.882 51.864 15.960 1.00 24.33 39 GLU B C 1
ATOM 719 O O . GLU B 1 39 ? 68.676 51.703 15.758 1.00 22.44 39 GLU B O 1
ATOM 725 N N . ASP B 1 40 ? 70.571 51.139 16.830 1.00 17.42 40 ASP B N 1
ATOM 726 C CA . ASP B 1 40 ? 69.948 50.010 17.505 1.00 19.26 40 ASP B CA 1
ATOM 727 C C . ASP B 1 40 ? 69.445 50.196 18.917 1.00 14.61 40 ASP B C 1
ATOM 728 O O . ASP B 1 40 ? 68.614 49.405 19.381 1.00 17.67 40 ASP B O 1
ATOM 733 N N . TRP B 1 41 ? 69.923 51.222 19.608 1.00 20.41 41 TRP B N 1
ATOM 734 C CA . TRP B 1 41 ? 69.552 51.386 21.015 1.00 20.53 41 TRP B CA 1
ATOM 735 C C . TRP B 1 41 ? 69.145 52.763 21.516 1.00 17.99 41 TRP B C 1
ATOM 736 O O . TRP B 1 41 ? 69.700 53.774 21.122 1.00 14.69 41 TRP B O 1
ATOM 747 N N . TRP B 1 42 ? 68.173 52.781 22.421 1.00 19.13 42 TRP B N 1
ATOM 748 C CA . TRP B 1 42 ? 67.779 54.037 23.027 1.00 22.61 42 TRP B CA 1
ATOM 749 C C . TRP B 1 42 ? 68.158 53.905 24.512 1.00 19.81 42 TRP B C 1
ATOM 750 O O . TRP B 1 42 ? 68.127 52.806 25.052 1.00 21.03 42 TRP B O 1
ATOM 761 N N . GLU B 1 43 ? 68.552 55.009 25.149 1.00 15.79 43 GLU B N 1
ATOM 762 C CA . GLU B 1 43 ? 68.805 54.972 26.577 1.00 15.99 43 GLU B CA 1
ATOM 763 C C . GLU B 1 43 ? 67.419 55.370 27.130 1.00 16.07 43 GLU B C 1
ATOM 764 O O . GLU B 1 43 ? 66.862 56.414 26.781 1.00 15.69 43 GLU B O 1
ATOM 770 N N . GLY B 1 44 ? 66.828 54.479 27.912 1.00 14.45 44 GLY B N 1
ATOM 771 C CA . GLY B 1 44 ? 65.512 54.744 28.461 1.00 15.54 44 GLY B CA 1
ATOM 772 C C . GLY B 1 44 ? 65.430 54.290 29.902 1.00 17.59 44 GLY B C 1
ATOM 773 O O . GLY B 1 44 ? 66.438 53.876 30.491 1.00 17.62 44 GLY B O 1
ATOM 774 N N . ARG B 1 45 ? 64.238 54.387 30.471 1.00 14.91 45 ARG B N 1
ATOM 775 C CA . ARG B 1 45 ? 64.003 53.986 31.844 1.00 18.79 45 ARG B CA 1
ATOM 776 C C . ARG B 1 45 ? 62.613 53.373 31.951 1.00 17.41 45 ARG B C 1
ATOM 777 O O . ARG B 1 45 ? 61.647 53.872 31.375 1.00 19.47 45 ARG B O 1
ATOM 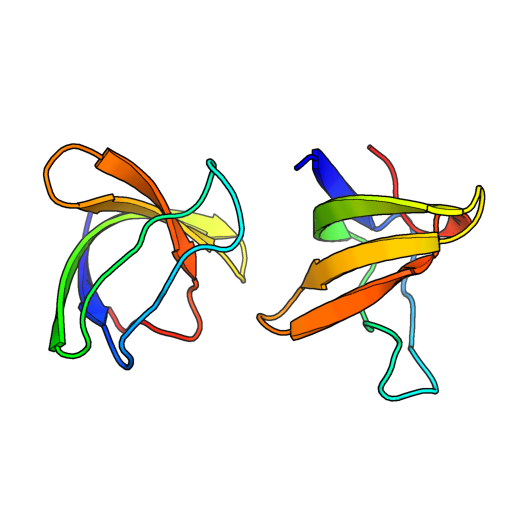785 N N . HIS B 1 46 ? 62.530 52.272 32.681 1.00 15.22 46 HIS B N 1
ATOM 786 C CA . HIS B 1 46 ? 61.274 51.605 32.896 1.00 20.19 46 HIS B CA 1
ATOM 787 C C . HIS B 1 46 ? 61.234 51.111 34.337 1.00 23.26 46 HIS B C 1
ATOM 788 O O . HIS B 1 46 ? 62.103 50.353 34.781 1.00 19.54 46 HIS B O 1
ATOM 795 N N . ASN B 1 47 ? 60.230 51.553 35.079 1.00 23.75 47 ASN B N 1
ATOM 796 C CA . ASN B 1 47 ? 60.116 51.143 36.461 1.00 21.34 47 ASN B CA 1
ATOM 797 C C . ASN B 1 47 ? 61.352 51.517 37.257 1.00 20.05 47 ASN B C 1
ATOM 798 O O . ASN B 1 47 ? 61.769 50.780 38.162 1.00 23.22 47 ASN B O 1
ATOM 803 N N . GLY B 1 48 ? 61.933 52.663 36.918 1.00 20.42 48 GLY B N 1
ATOM 804 C CA . GLY B 1 48 ? 63.106 53.146 37.626 1.00 20.99 48 GLY B CA 1
ATOM 805 C C . GLY B 1 48 ? 64.396 52.478 37.201 1.00 20.85 48 GLY B C 1
ATOM 806 O O . GLY B 1 48 ? 65.478 52.789 37.732 1.00 19.74 48 GLY B O 1
ATOM 807 N N . ILE B 1 49 ? 64.293 51.531 36.273 1.00 16.30 49 ILE B N 1
ATOM 808 C CA . ILE B 1 49 ? 65.502 50.892 35.781 1.00 18.51 49 ILE B CA 1
ATOM 809 C C . ILE B 1 49 ? 65.981 51.567 34.518 1.00 18.20 49 ILE B C 1
ATOM 810 O O . ILE B 1 49 ? 65.249 51.651 33.522 1.00 16.09 49 ILE B O 1
ATOM 815 N N . ASP B 1 50 ? 67.221 52.051 34.566 1.00 14.31 50 ASP B N 1
ATOM 816 C CA . ASP B 1 50 ? 67.822 52.722 33.425 1.00 14.78 50 ASP B CA 1
ATOM 817 C C . ASP B 1 50 ? 68.561 51.694 32.600 1.00 19.04 50 ASP B C 1
ATOM 818 O O . ASP B 1 50 ? 69.264 50.824 33.141 1.00 17.43 50 ASP B O 1
ATOM 823 N N . GLY B 1 51 ? 68.437 51.803 31.291 1.00 16.20 51 GLY B N 1
ATOM 824 C CA . GLY B 1 51 ? 69.135 50.844 30.447 1.00 18.45 51 GLY B CA 1
ATOM 825 C C . GLY B 1 51 ? 68.803 51.054 28.995 1.00 19.92 51 GLY B C 1
ATOM 826 O O . GLY B 1 51 ? 68.061 51.978 28.673 1.00 19.29 51 GLY B O 1
ATOM 827 N N . LEU B 1 52 ? 69.352 50.189 28.137 1.00 16.41 52 LEU B N 1
ATOM 828 C CA . LEU B 1 52 ? 69.143 50.257 26.694 1.00 16.81 52 LEU B CA 1
ATOM 829 C C . LEU B 1 52 ? 67.862 49.612 26.269 1.00 15.28 52 LEU B C 1
ATOM 830 O O . LEU B 1 52 ? 67.448 48.573 26.800 1.00 14.71 52 LEU B O 1
ATOM 835 N N . VAL B 1 53 ? 67.241 50.246 25.286 1.00 14.70 53 VAL B N 1
ATOM 836 C CA . VAL B 1 53 ? 65.967 49.786 24.747 1.00 17.27 53 VAL B CA 1
ATOM 837 C C . VAL B 1 53 ? 66.208 49.533 23.260 1.00 16.06 53 VAL B C 1
ATOM 838 O O . VAL B 1 53 ? 66.732 50.394 22.570 1.00 15.24 53 VAL B O 1
ATOM 842 N N . PRO B 1 54 ? 65.854 48.325 22.771 1.00 16.62 54 PRO B N 1
ATOM 843 C CA . PRO B 1 54 ? 66.031 47.934 21.372 1.00 19.30 54 PRO B CA 1
ATOM 844 C C . PRO B 1 54 ? 65.101 48.726 20.442 1.00 18.62 54 PRO B C 1
ATOM 845 O O . PRO B 1 54 ? 63.877 48.635 20.532 1.00 20.55 54 PRO B O 1
ATOM 849 N N . HIS B 1 55 ? 65.698 49.500 19.561 1.00 12.48 55 HIS B N 1
ATOM 850 C CA . HIS B 1 55 ? 64.939 50.305 18.634 1.00 20.12 55 HIS B CA 1
ATOM 851 C C . HIS B 1 55 ? 63.938 49.503 17.783 1.00 23.41 55 HIS B C 1
ATOM 852 O O . HIS B 1 55 ? 62.835 49.980 17.481 1.00 16.66 55 HIS B O 1
ATOM 859 N N . GLN B 1 56 ? 64.330 48.305 17.354 1.00 21.58 56 GLN B N 1
ATOM 860 C CA . GLN B 1 56 ? 63.437 47.500 16.513 1.00 17.81 56 GLN B CA 1
ATOM 861 C C . GLN B 1 56 ? 62.136 47.082 17.178 1.00 20.84 56 GLN B C 1
ATOM 862 O O . GLN B 1 56 ? 61.138 46.859 16.486 1.00 21.90 56 GLN B O 1
ATOM 868 N N . TYR B 1 57 ? 62.140 46.979 18.511 1.00 15.25 57 TYR B N 1
ATOM 869 C CA . TYR B 1 57 ? 60.961 46.553 19.255 1.00 15.36 57 TYR B CA 1
ATOM 870 C C . TYR B 1 57 ? 60.096 47.665 19.847 1.00 15.07 57 TYR B C 1
ATOM 871 O O . TYR B 1 57 ? 59.206 47.382 20.639 1.00 17.66 57 TYR B O 1
ATOM 880 N N . ILE B 1 58 ? 60.366 48.912 19.480 1.00 14.30 58 ILE B N 1
ATOM 881 C CA . ILE B 1 58 ? 59.580 50.046 19.978 1.00 18.44 58 ILE B CA 1
ATOM 882 C C . ILE B 1 58 ? 59.252 51.008 18.846 1.00 24.85 58 ILE B C 1
ATOM 883 O O . ILE B 1 58 ? 59.814 50.910 17.761 1.00 19.34 58 ILE B O 1
ATOM 888 N N . VAL B 1 59 ? 58.313 51.918 19.091 1.00 24.49 59 VAL B N 1
ATOM 889 C CA . VAL B 1 59 ? 57.983 52.952 18.113 1.00 20.34 59 VAL B CA 1
ATOM 890 C C . VAL B 1 59 ? 57.737 54.224 18.880 1.00 21.28 59 VAL B C 1
ATOM 891 O O . VAL B 1 59 ? 57.056 54.212 19.900 1.00 21.47 59 VAL B O 1
ATOM 895 N N . VAL B 1 60 ? 58.310 55.319 18.403 1.00 21.27 60 VAL B N 1
ATOM 896 C CA . VAL B 1 60 ? 58.119 56.610 19.054 1.00 25.02 60 VAL B CA 1
ATOM 897 C C . VAL B 1 60 ? 57.237 57.507 18.178 1.00 25.91 60 VAL B C 1
ATOM 898 O O . VAL B 1 60 ? 57.458 57.523 16.953 1.00 24.66 60 VAL B O 1
#

Secondary structure (DSSP, 8-state):
-EEEEESS-B--SSTTB--B-TT-EEEEEEEEETTEEEEEETTEEEEEEGGGEE-/-EEEEESS-B--SSTTB--B-TT-EEEEEEE-SSSEEEEEETTEEEEEEGGGEE-

Solvent-accessible surface area: 6810 Å² total; per-residue (Å²): 75,82,105,2,84,2,110,133,63,35,90,18,202,57,109,189,36,5,59,10,138,127,50,12,37,3,1,0,49,118,88,54,50,128,73,84,22,75,2,19,17,77,41,93,77,12,45,0,10,53,130,69,4,78,96,127,85,146,1,99,3,97,110,89,19,119,17,176,24,107,102,14,6,66,11,146,138,49,23,85,0,50,0,86,90,110,53,29,87,7,19,23,81,2,100,37,134,57,110,81,15,15,0,6,56,61,78,3,73,87

GO terms:
  GO:0005096 GTPase activator activity (F, IDA)
  GO:0031267 small GTPase binding (F, IDA)
  GO:0016477 cell migration (P, IDA)
  GO:0007266 Rho protein signal transduction (P, IDA)
  GO:0005515 protein binding (F, IPI)

Sequence (110 aa):
PEFAIAKFDYVGRSARELSFKKGASLLLYHRASEDWWEGRHNGIDGLVPHQYIVVPEFAIAKFDYVGRSARELSFKKGASLLLYHRASEDWWEGRHNGIDGLVPHQYIVV